Protein AF-A0A972G7H8-F1 (afdb_monomer)

Radius of gyration: 13.7 Å; Cα contacts (8 Å, |Δi|>4): 96; chains: 1; bounding box: 33×41×27 Å

Mean predicted aligned error: 5.96 Å

pLDDT: mean 87.07, std 16.64, range [34.91, 98.06]

Secondary structure (DSSP, 8-state):
-----PPP-HHHHHHHHHHHHHHHTTTS-TTT--HHHHHHHHHHHH-TT--HHHHHT--HHHHHHHHHHHHHHTT-TT--HHHHHHHHHHHHHHHS-----

Solvent-accessible surface area (backbone atoms only — not comparable to full-atom values): 5901 Å² total; per-residue (Å²): 132,88,83,69,79,73,76,77,56,63,69,56,53,53,42,40,13,48,32,32,39,61,44,38,51,91,81,44,61,68,90,70,57,42,52,64,65,46,37,54,38,50,36,74,72,66,38,88,83,66,45,72,64,57,64,73,68,58,47,74,66,57,47,47,52,40,26,52,38,45,17,61,73,68,74,32,85,81,59,43,59,65,38,51,50,45,12,51,49,50,27,47,60,74,67,44,75,75,78,78,125

Structure (mmCIF, N/CA/C/O backbone):
data_AF-A0A972G7H8-F1
#
_entry.id   AF-A0A972G7H8-F1
#
loop_
_atom_site.group_PDB
_atom_site.id
_atom_site.type_symbol
_atom_site.label_atom_id
_atom_site.label_alt_id
_atom_site.label_comp_id
_atom_site.label_asym_id
_atom_site.label_entity_id
_atom_site.label_seq_id
_atom_site.pdbx_PDB_ins_code
_atom_site.Cartn_x
_atom_site.Cartn_y
_atom_site.Cartn_z
_atom_site.occupancy
_atom_site.B_iso_or_equiv
_atom_site.auth_seq_id
_atom_site.auth_comp_id
_atom_site.auth_asym_id
_atom_site.auth_atom_id
_atom_site.pdbx_PDB_model_num
ATOM 1 N N . MET A 1 1 ? 22.395 -17.901 14.794 1.00 39.12 1 ME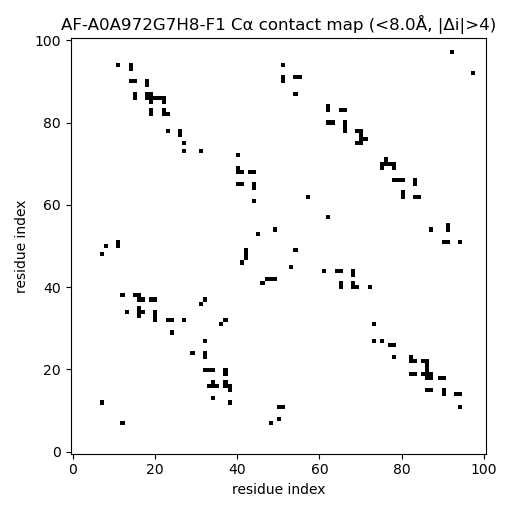T A N 1
ATOM 2 C CA . MET A 1 1 ? 21.728 -17.975 13.480 1.00 39.12 1 MET A CA 1
ATOM 3 C C . MET A 1 1 ? 21.940 -16.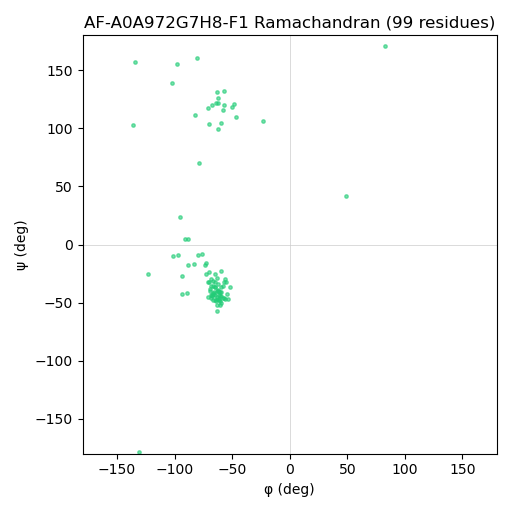628 12.829 1.00 39.12 1 MET A C 1
ATOM 5 O O . MET A 1 1 ? 21.380 -15.652 13.305 1.00 39.12 1 MET A O 1
ATOM 9 N N . ASP A 1 2 ? 22.855 -16.569 11.864 1.00 40.72 2 ASP A N 1
ATOM 10 C CA . ASP A 1 2 ? 23.145 -15.373 11.075 1.00 40.72 2 ASP A CA 1
ATOM 11 C C . ASP A 1 2 ? 21.880 -14.935 10.331 1.00 40.72 2 ASP A C 1
ATOM 13 O O . ASP A 1 2 ? 21.481 -15.566 9.351 1.00 40.72 2 ASP A O 1
ATOM 17 N N . ASN A 1 3 ? 21.237 -13.873 10.813 1.00 45.38 3 ASN A N 1
ATOM 18 C CA . ASN A 1 3 ? 20.152 -13.201 10.112 1.00 45.38 3 ASN A CA 1
ATOM 19 C C . ASN A 1 3 ? 20.797 -12.310 9.038 1.00 45.38 3 ASN A C 1
ATOM 21 O O . ASN A 1 3 ? 20.919 -11.102 9.201 1.00 45.38 3 ASN A O 1
ATOM 25 N N . LYS A 1 4 ? 21.359 -12.946 8.003 1.00 42.72 4 LYS A N 1
ATOM 26 C CA . LYS A 1 4 ? 21.914 -12.250 6.840 1.00 42.72 4 LYS A CA 1
ATOM 27 C C . LYS A 1 4 ? 20.753 -11.681 6.046 1.00 42.72 4 LYS A C 1
ATOM 29 O O . LYS A 1 4 ? 19.924 -12.456 5.570 1.00 42.72 4 LYS A O 1
ATOM 34 N N . ASP A 1 5 ? 20.738 -10.356 5.948 1.00 46.31 5 ASP A N 1
ATOM 35 C CA . ASP A 1 5 ? 19.911 -9.532 5.072 1.00 46.31 5 ASP A CA 1
ATOM 36 C C . ASP A 1 5 ? 19.443 -10.328 3.850 1.00 46.31 5 ASP A C 1
ATOM 38 O O . ASP A 1 5 ? 20.234 -10.640 2.951 1.00 46.31 5 ASP A O 1
ATOM 42 N N . ARG A 1 6 ? 18.159 -10.713 3.820 1.00 50.22 6 ARG A N 1
ATOM 43 C CA . ARG A 1 6 ? 17.584 -11.203 2.568 1.00 50.22 6 ARG A CA 1
ATOM 44 C C . ARG A 1 6 ? 17.672 -10.029 1.600 1.00 50.22 6 ARG A C 1
ATOM 46 O O . ARG A 1 6 ? 17.125 -8.976 1.919 1.00 50.22 6 ARG A O 1
ATOM 53 N N . PRO A 1 7 ? 18.348 -10.166 0.447 1.00 56.16 7 PRO A N 1
ATOM 54 C CA . PRO A 1 7 ? 18.354 -9.098 -0.531 1.00 56.16 7 PRO A CA 1
ATOM 55 C C . PRO A 1 7 ? 16.901 -8.803 -0.891 1.00 56.16 7 PRO A C 1
ATOM 57 O O . PRO A 1 7 ? 16.167 -9.695 -1.326 1.00 56.16 7 PRO A O 1
ATOM 60 N N . MET A 1 8 ? 16.494 -7.561 -0.635 1.00 64.81 8 MET A N 1
ATOM 61 C CA . MET A 1 8 ? 15.201 -7.032 -1.031 1.00 64.81 8 MET A CA 1
ATOM 62 C C . MET A 1 8 ? 14.991 -7.380 -2.503 1.00 64.81 8 MET A C 1
ATOM 64 O O . MET A 1 8 ? 15.833 -7.066 -3.349 1.00 64.81 8 MET A O 1
ATOM 68 N N . ASN A 1 9 ? 13.920 -8.111 -2.801 1.00 82.50 9 ASN A N 1
ATOM 69 C CA . ASN A 1 9 ? 13.683 -8.561 -4.160 1.00 82.50 9 ASN A CA 1
ATOM 70 C C . ASN A 1 9 ? 13.308 -7.338 -5.011 1.00 82.50 9 ASN A C 1
ATOM 72 O O . ASN A 1 9 ? 12.202 -6.819 -4.903 1.00 82.50 9 ASN A O 1
ATOM 76 N N . ILE A 1 10 ? 14.252 -6.858 -5.825 1.00 84.56 10 ILE A N 1
ATOM 77 C CA . ILE A 1 10 ? 14.104 -5.634 -6.627 1.00 84.56 10 ILE A CA 1
ATOM 78 C C . ILE A 1 10 ? 12.897 -5.726 -7.567 1.00 84.56 10 ILE A C 1
ATOM 80 O O . ILE A 1 10 ? 12.197 -4.732 -7.752 1.00 84.56 10 ILE A O 1
ATOM 84 N N . ASP A 1 11 ? 12.604 -6.911 -8.105 1.00 86.56 11 ASP A N 1
ATOM 85 C CA . ASP A 1 11 ? 11.437 -7.115 -8.964 1.00 86.56 11 ASP A CA 1
ATOM 86 C C . ASP A 1 11 ? 10.132 -6.980 -8.164 1.00 86.56 11 ASP A C 1
ATOM 88 O O . ASP A 1 11 ? 9.157 -6.424 -8.674 1.00 86.56 11 ASP A O 1
ATOM 92 N N . PHE A 1 12 ? 10.117 -7.423 -6.899 1.00 89.25 12 PHE A N 1
ATOM 93 C CA . PHE A 1 12 ? 8.969 -7.249 -6.002 1.00 89.25 12 PHE A CA 1
ATOM 94 C C . PHE A 1 12 ? 8.757 -5.776 -5.675 1.00 89.25 12 PHE A C 1
ATOM 96 O O . PHE A 1 12 ? 7.640 -5.285 -5.803 1.00 89.25 12 PHE A O 1
ATOM 103 N N . VAL A 1 13 ? 9.827 -5.062 -5.313 1.00 90.75 13 VAL A N 1
ATOM 104 C CA . VAL A 1 13 ? 9.774 -3.621 -5.024 1.00 90.75 13 VAL A CA 1
ATOM 105 C C . VAL A 1 13 ? 9.309 -2.844 -6.252 1.00 90.75 13 VAL A C 1
ATOM 107 O O . VAL A 1 13 ? 8.427 -1.997 -6.173 1.00 90.75 13 VAL A O 1
ATOM 110 N N . SER A 1 14 ? 9.837 -3.168 -7.430 1.00 90.38 14 SER A N 1
ATOM 111 C CA . SER A 1 14 ? 9.386 -2.544 -8.671 1.00 90.38 14 SER A CA 1
ATOM 112 C C . SER A 1 14 ? 7.904 -2.819 -8.941 1.00 90.38 14 SER A C 1
ATOM 114 O O . SER A 1 14 ? 7.175 -1.916 -9.358 1.00 90.38 14 SER A O 1
ATOM 116 N N . ALA A 1 15 ? 7.440 -4.048 -8.688 1.00 91.75 15 ALA A N 1
ATOM 117 C CA . ALA A 1 15 ? 6.041 -4.412 -8.842 1.00 91.75 15 ALA A CA 1
ATOM 118 C C . ALA A 1 15 ? 5.146 -3.628 -7.877 1.00 91.75 15 ALA A C 1
ATOM 120 O O . ALA A 1 15 ? 4.281 -2.896 -8.346 1.00 91.75 15 ALA A O 1
ATOM 121 N N . ILE A 1 16 ? 5.390 -3.716 -6.567 1.00 93.75 16 ILE A N 1
ATOM 122 C CA . ILE A 1 16 ? 4.562 -3.059 -5.548 1.00 93.75 16 ILE A CA 1
ATOM 123 C C . ILE A 1 16 ? 4.488 -1.547 -5.766 1.00 93.75 16 ILE A C 1
ATOM 125 O O . ILE A 1 16 ? 3.396 -0.988 -5.805 1.00 93.75 16 ILE A O 1
ATOM 129 N N . CYS A 1 17 ? 5.619 -0.889 -6.024 1.00 94.00 17 CYS A N 1
ATOM 130 C CA . CYS A 1 17 ? 5.650 0.544 -6.283 1.00 94.00 17 CYS A CA 1
ATOM 131 C C . CYS A 1 17 ? 4.805 0.924 -7.501 1.00 94.00 17 CYS A C 1
ATOM 133 O O . CYS A 1 17 ? 4.040 1.884 -7.446 1.00 94.00 17 CYS A O 1
ATOM 135 N N . LYS A 1 18 ? 4.906 0.157 -8.594 1.00 94.56 18 LYS A N 1
ATOM 136 C CA . LYS A 1 18 ? 4.116 0.410 -9.801 1.00 94.56 18 LYS A CA 1
ATOM 137 C C . LYS A 1 18 ? 2.618 0.242 -9.538 1.00 94.56 18 LYS A C 1
ATOM 139 O O . LYS A 1 18 ? 1.849 1.129 -9.893 1.00 94.56 18 LYS A O 1
ATOM 144 N N . GLU A 1 19 ? 2.211 -0.858 -8.909 1.00 96.25 19 GLU A N 1
ATOM 145 C CA . GLU A 1 19 ? 0.790 -1.133 -8.672 1.00 96.25 19 GLU A CA 1
ATOM 146 C C . GLU A 1 19 ? 0.152 -0.107 -7.722 1.00 96.25 19 GLU A C 1
ATOM 148 O O . GLU A 1 19 ? -0.995 0.290 -7.925 1.00 96.25 19 GLU A O 1
ATOM 153 N N . PHE A 1 20 ? 0.891 0.367 -6.714 1.00 96.12 20 PHE A N 1
ATOM 154 C CA . PHE A 1 20 ? 0.425 1.438 -5.831 1.00 96.12 20 PHE A CA 1
ATOM 155 C C . PHE A 1 20 ? 0.319 2.780 -6.552 1.00 96.12 20 PHE A C 1
ATOM 157 O O . PHE A 1 20 ? -0.689 3.467 -6.400 1.00 96.12 20 PHE A O 1
ATOM 164 N N . CYS A 1 21 ? 1.305 3.143 -7.373 1.00 95.44 21 CYS A N 1
ATOM 165 C CA . CYS A 1 21 ? 1.220 4.380 -8.14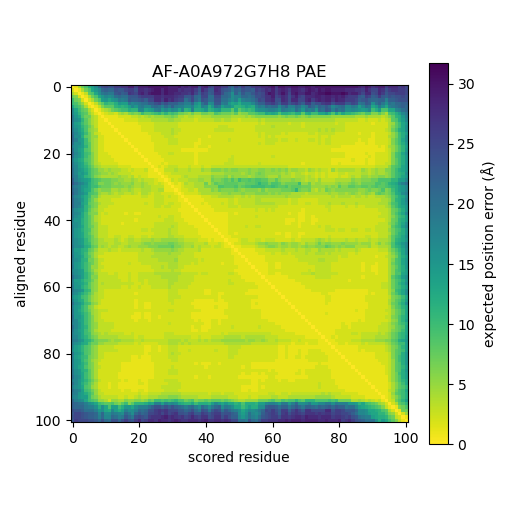2 1.00 95.44 21 CYS A CA 1
ATOM 166 C C . CYS A 1 21 ? 0.035 4.357 -9.123 1.00 95.44 21 CYS A C 1
ATOM 168 O O . CYS A 1 21 ? -0.676 5.351 -9.248 1.00 95.44 21 CYS A O 1
ATOM 170 N N . GLU A 1 22 ? -0.248 3.220 -9.766 1.00 95.62 22 GLU A N 1
ATOM 171 C CA . GLU A 1 22 ? -1.447 3.073 -10.598 1.00 95.62 22 GLU A CA 1
ATOM 172 C C . GLU A 1 22 ? -2.739 3.175 -9.774 1.00 95.62 22 GLU A C 1
ATOM 174 O O . GLU A 1 22 ? -3.668 3.871 -10.181 1.00 95.62 22 GLU A O 1
ATOM 179 N N . ALA A 1 23 ? -2.804 2.531 -8.605 1.00 96.62 23 ALA A N 1
ATOM 180 C CA . ALA A 1 23 ? -3.984 2.565 -7.738 1.00 96.62 23 ALA A CA 1
ATOM 181 C C . ALA A 1 23 ? -4.291 3.963 -7.165 1.00 96.62 23 ALA A C 1
ATOM 183 O O . ALA A 1 23 ? -5.442 4.249 -6.837 1.00 96.62 23 ALA A O 1
ATOM 184 N N . LEU A 1 24 ? -3.278 4.825 -7.045 1.00 95.81 24 LEU A N 1
ATOM 185 C CA . LEU A 1 24 ? -3.400 6.186 -6.514 1.00 95.81 24 LEU A CA 1
ATOM 186 C C . LEU A 1 24 ? -3.531 7.263 -7.600 1.00 95.81 24 LEU A C 1
ATOM 188 O O . LEU A 1 24 ? -3.827 8.411 -7.272 1.00 95.81 24 LEU A O 1
ATOM 192 N N . SER A 1 25 ? -3.342 6.910 -8.874 1.00 94.12 25 SER A N 1
ATOM 193 C CA . SER A 1 25 ? -3.290 7.860 -9.999 1.00 94.12 25 SER A CA 1
ATOM 194 C C . SER A 1 25 ? -4.546 8.710 -10.205 1.00 94.12 25 SER A C 1
ATOM 196 O O . SER A 1 25 ? -4.450 9.804 -10.755 1.00 94.12 25 SER A O 1
ATOM 198 N N . ASP A 1 26 ? -5.698 8.252 -9.713 1.00 91.38 26 ASP A N 1
ATOM 199 C CA . ASP A 1 26 ? -6.961 8.991 -9.807 1.00 91.38 26 ASP A CA 1
ATOM 200 C C . ASP A 1 26 ? -7.138 10.047 -8.702 1.00 91.38 26 ASP A C 1
ATOM 202 O O . ASP A 1 26 ? -8.002 10.916 -8.819 1.00 91.38 26 ASP A O 1
ATOM 206 N N . VAL A 1 27 ? -6.359 9.975 -7.615 1.00 91.69 27 VAL A N 1
ATOM 207 C CA . VAL A 1 27 ? -6.513 10.864 -6.445 1.00 91.69 27 VAL A CA 1
ATOM 208 C C . VAL A 1 27 ? -5.261 11.651 -6.096 1.00 91.69 27 VAL A C 1
ATOM 210 O O . VAL A 1 27 ? -5.377 12.722 -5.510 1.00 91.69 27 VAL A O 1
ATOM 213 N N . VAL A 1 28 ? -4.074 11.169 -6.459 1.00 91.38 28 VAL A N 1
ATOM 214 C CA . VAL A 1 28 ? -2.806 11.880 -6.273 1.00 91.38 28 VAL A CA 1
ATOM 215 C C . VAL A 1 28 ? -2.370 12.484 -7.605 1.00 91.38 28 VAL A C 1
ATOM 217 O O . VAL A 1 28 ? -2.475 11.849 -8.653 1.00 91.38 28 VAL A O 1
ATOM 220 N N . LEU A 1 29 ? -1.854 13.715 -7.569 1.00 86.62 29 LEU A N 1
ATOM 221 C CA . LEU A 1 29 ? -1.298 14.367 -8.753 1.00 86.62 29 LEU A CA 1
ATOM 222 C C . LEU A 1 29 ? -0.173 13.510 -9.350 1.00 86.62 29 LEU A C 1
ATOM 224 O O . LEU A 1 29 ? 0.743 13.094 -8.642 1.00 86.62 29 LEU A O 1
ATOM 228 N N . LEU A 1 30 ? -0.211 13.290 -10.666 1.00 81.50 30 LEU A N 1
ATOM 229 C CA . LEU A 1 30 ? 0.756 12.432 -11.365 1.00 81.50 30 LEU A CA 1
ATOM 230 C C . LEU A 1 30 ? 2.216 12.865 -11.155 1.00 81.50 30 LEU A C 1
ATOM 232 O O . LEU A 1 30 ? 3.105 12.025 -11.158 1.00 81.50 30 LEU A O 1
ATOM 236 N N . GLU A 1 31 ? 2.462 14.159 -10.952 1.00 85.25 31 GLU A N 1
ATOM 237 C CA . GLU A 1 31 ? 3.792 14.719 -10.673 1.00 85.25 31 GLU A CA 1
ATOM 238 C C . GLU A 1 31 ? 4.344 14.360 -9.286 1.00 85.25 31 GLU A C 1
ATOM 240 O O . GLU A 1 31 ? 5.559 14.346 -9.104 1.00 85.25 31 GLU A O 1
ATOM 245 N N . ALA A 1 32 ? 3.468 14.035 -8.332 1.00 82.88 32 ALA A N 1
ATOM 246 C CA . ALA A 1 32 ? 3.843 13.544 -7.009 1.00 82.88 32 ALA A CA 1
ATOM 247 C C . ALA A 1 32 ? 3.993 12.012 -6.979 1.00 82.88 32 ALA A C 1
ATOM 249 O O . ALA A 1 32 ? 4.615 11.468 -6.071 1.00 82.88 32 ALA A O 1
ATOM 250 N N . LEU A 1 33 ? 3.449 11.294 -7.966 1.00 90.12 33 LEU A N 1
ATOM 251 C CA . LEU A 1 33 ? 3.549 9.840 -8.034 1.00 90.12 33 LEU A CA 1
ATOM 252 C C . LEU A 1 33 ? 4.879 9.411 -8.650 1.00 90.12 33 LEU A C 1
ATOM 254 O O . LEU A 1 33 ? 5.115 9.533 -9.851 1.00 90.12 33 LEU A O 1
ATOM 258 N N . SER A 1 34 ? 5.734 8.817 -7.825 1.00 92.81 34 SER A N 1
ATOM 259 C CA . SER A 1 34 ? 6.906 8.083 -8.288 1.00 92.81 34 SER A CA 1
ATOM 260 C C . SER A 1 34 ? 7.018 6.752 -7.551 1.00 92.81 34 SER A C 1
ATOM 262 O O . SER A 1 34 ? 6.508 6.632 -6.436 1.00 92.81 34 SER A O 1
ATOM 264 N N . PRO A 1 35 ? 7.714 5.749 -8.116 1.00 90.62 35 PRO A N 1
ATOM 265 C CA . PRO A 1 35 ? 7.936 4.488 -7.422 1.00 90.62 35 PRO A CA 1
ATOM 266 C C . PRO A 1 35 ? 8.517 4.660 -6.012 1.00 90.62 35 PRO A C 1
ATOM 268 O O . PRO A 1 35 ? 8.116 3.934 -5.108 1.00 90.62 35 PRO A O 1
ATOM 271 N N . GLN A 1 36 ? 9.406 5.641 -5.817 1.00 90.50 36 GLN A N 1
ATOM 272 C CA . GLN A 1 36 ? 9.980 5.954 -4.507 1.00 90.50 36 GLN A CA 1
ATOM 273 C C . GLN A 1 36 ? 8.930 6.537 -3.555 1.00 90.50 36 GLN A C 1
ATOM 275 O O . GLN A 1 36 ? 8.807 6.073 -2.427 1.00 90.50 36 GLN A O 1
ATOM 280 N N . GLU A 1 37 ? 8.127 7.497 -4.015 1.00 93.25 37 GLU A N 1
ATOM 281 C CA . GLU A 1 37 ? 7.067 8.103 -3.195 1.00 93.25 37 GLU A CA 1
ATOM 282 C C . GLU A 1 37 ? 5.977 7.082 -2.837 1.00 93.25 37 GLU A C 1
ATOM 284 O O . GLU A 1 37 ? 5.408 7.109 -1.752 1.00 93.25 37 GLU A O 1
ATOM 289 N N . CYS A 1 38 ? 5.722 6.119 -3.725 1.00 94.25 38 CYS A N 1
ATOM 290 C CA . CYS A 1 38 ? 4.839 4.992 -3.453 1.00 94.25 38 CYS A CA 1
ATOM 291 C C . CYS A 1 38 ? 5.478 3.967 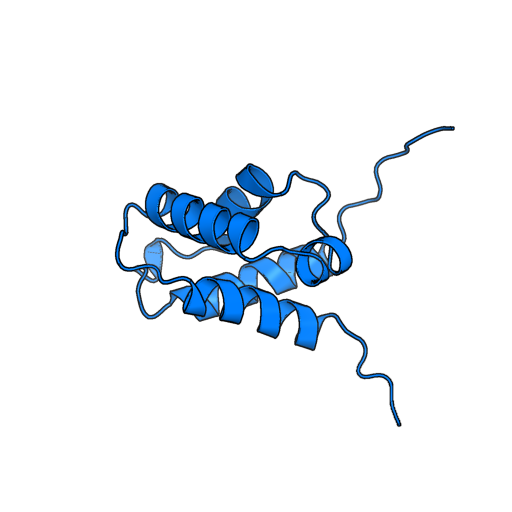-2.494 1.00 94.25 38 CYS A C 1
ATOM 293 O O . CYS A 1 38 ? 4.745 3.160 -1.937 1.00 94.25 38 CYS A O 1
ATOM 295 N N . TRP A 1 39 ? 6.799 3.971 -2.282 1.00 94.44 39 TRP A N 1
ATOM 296 C CA . TRP A 1 39 ? 7.516 3.022 -1.418 1.00 94.44 39 TRP A CA 1
ATOM 297 C C . TRP A 1 39 ? 7.630 3.482 0.037 1.00 94.44 39 TRP A C 1
ATOM 299 O O . TRP A 1 39 ? 7.460 2.676 0.951 1.00 94.44 39 TRP A O 1
ATOM 309 N N . GLU A 1 40 ? 7.908 4.766 0.263 1.00 94.56 40 GLU A N 1
ATOM 310 C CA . GLU A 1 40 ? 8.188 5.305 1.601 1.00 94.56 40 GLU A CA 1
ATOM 311 C C . GLU A 1 40 ? 7.058 5.039 2.617 1.00 94.56 40 GLU A C 1
ATOM 313 O O . GLU A 1 40 ? 7.341 4.511 3.699 1.00 94.56 40 GLU A O 1
ATOM 318 N N . PRO A 1 41 ? 5.766 5.277 2.304 1.00 95.38 41 PRO A N 1
ATOM 319 C CA . PRO A 1 41 ? 4.687 4.984 3.247 1.00 95.38 41 PRO A CA 1
ATOM 320 C C . PRO A 1 41 ? 4.582 3.494 3.596 1.00 95.38 41 PRO A C 1
ATOM 322 O O . PRO A 1 41 ? 4.277 3.154 4.739 1.00 95.38 41 PRO A O 1
ATOM 325 N N . LEU A 1 42 ? 4.872 2.597 2.645 1.00 94.44 42 LEU A N 1
ATOM 326 C CA . LEU A 1 42 ? 4.842 1.148 2.868 1.00 94.44 42 LEU A CA 1
ATOM 327 C C . LEU A 1 42 ? 5.880 0.722 3.898 1.00 94.44 42 LEU A C 1
ATOM 329 O O . LEU A 1 42 ? 5.533 0.048 4.866 1.00 94.44 42 LEU A O 1
ATOM 333 N N . ILE A 1 43 ? 7.140 1.120 3.718 1.00 94.31 43 ILE A N 1
ATOM 334 C CA . ILE A 1 43 ? 8.211 0.715 4.638 1.00 94.31 43 ILE A CA 1
ATOM 335 C C . ILE A 1 43 ? 8.127 1.413 5.991 1.00 94.31 43 ILE A C 1
ATOM 337 O O . ILE A 1 43 ? 8.583 0.848 6.985 1.00 94.31 43 ILE A O 1
ATOM 341 N N . ASN A 1 44 ? 7.514 2.597 6.055 1.00 93.69 44 ASN A N 1
ATOM 342 C CA . ASN A 1 44 ? 7.257 3.284 7.318 1.00 93.69 44 ASN A CA 1
ATOM 343 C C . ASN A 1 44 ? 6.243 2.532 8.192 1.00 93.69 44 ASN A C 1
ATOM 345 O O . ASN A 1 44 ? 6.358 2.566 9.415 1.00 93.69 44 ASN A O 1
ATOM 349 N N . VAL A 1 45 ? 5.281 1.828 7.585 1.00 95.31 45 VAL A N 1
ATOM 350 C CA . VAL A 1 45 ? 4.266 1.049 8.316 1.00 95.31 45 VAL A CA 1
ATOM 351 C C . VAL A 1 45 ? 4.674 -0.415 8.496 1.00 95.31 45 VAL A C 1
ATOM 353 O O . VAL A 1 45 ? 4.496 -0.976 9.574 1.00 95.31 45 VAL A O 1
ATOM 356 N N . LEU A 1 46 ? 5.220 -1.050 7.457 1.00 93.31 46 LEU A N 1
ATOM 357 C CA . LEU A 1 46 ? 5.473 -2.497 7.421 1.00 93.31 46 LEU A CA 1
ATOM 358 C C . LEU A 1 46 ? 6.933 -2.879 7.689 1.00 93.31 46 LEU A C 1
ATOM 360 O O . LEU A 1 46 ? 7.236 -4.057 7.874 1.00 93.31 46 LEU A O 1
ATOM 364 N N . GLY A 1 47 ? 7.835 -1.900 7.724 1.00 91.94 47 GLY A N 1
ATOM 365 C CA . GLY A 1 47 ? 9.272 -2.125 7.811 1.00 91.94 47 GLY A CA 1
ATOM 366 C C . GLY A 1 47 ? 9.924 -2.418 6.456 1.00 91.94 47 GLY A C 1
ATOM 367 O O . GLY A 1 47 ? 9.269 -2.615 5.433 1.00 91.94 47 GLY A O 1
ATOM 368 N N . LYS A 1 48 ? 11.262 -2.446 6.454 1.00 86.94 48 LYS A N 1
ATOM 369 C CA . LYS A 1 48 ? 12.077 -2.594 5.234 1.00 86.94 48 LYS A CA 1
ATOM 370 C C . LYS A 1 48 ? 12.050 -4.002 4.633 1.00 86.94 48 LYS A C 1
ATOM 372 O O . LYS A 1 48 ? 12.403 -4.153 3.473 1.00 86.94 48 LYS A O 1
ATOM 377 N N . ASP A 1 49 ? 11.610 -5.005 5.385 1.00 86.25 49 ASP A N 1
ATOM 378 C CA . ASP A 1 49 ? 11.581 -6.408 4.950 1.00 86.25 49 ASP A CA 1
ATOM 379 C C . ASP A 1 49 ? 10.213 -6.823 4.377 1.00 86.25 49 ASP A C 1
ATOM 381 O O . ASP A 1 49 ? 9.849 -8.000 4.407 1.00 86.25 49 ASP A O 1
ATOM 385 N N . VAL A 1 50 ? 9.416 -5.866 3.883 1.00 90.12 50 VAL A N 1
ATOM 386 C CA . VAL A 1 50 ? 8.118 -6.170 3.271 1.00 90.12 50 VAL A CA 1
ATOM 387 C C . VAL A 1 50 ? 8.303 -7.044 2.025 1.00 90.12 50 VAL A C 1
ATOM 389 O O . VAL A 1 50 ? 9.044 -6.713 1.099 1.00 90.12 50 VAL A O 1
ATOM 392 N N . ASP A 1 51 ? 7.605 -8.178 2.009 1.00 89.81 51 ASP A N 1
ATOM 393 C CA . ASP A 1 51 ? 7.545 -9.113 0.893 1.00 89.81 51 ASP A CA 1
ATOM 394 C C . ASP A 1 51 ? 6.084 -9.487 0.578 1.00 89.81 51 ASP A C 1
ATOM 396 O O . ASP A 1 51 ? 5.134 -8.993 1.195 1.00 89.81 51 ASP A O 1
ATOM 400 N N . ALA A 1 52 ? 5.878 -10.359 -0.410 1.00 90.50 52 ALA A N 1
ATOM 401 C CA . ALA A 1 52 ? 4.536 -10.780 -0.803 1.00 90.50 52 ALA A CA 1
ATOM 402 C C . ALA A 1 52 ? 3.781 -11.522 0.308 1.00 90.50 52 ALA A C 1
ATOM 404 O O . ALA A 1 52 ? 2.556 -11.445 0.360 1.00 90.50 52 ALA A O 1
ATOM 405 N N . LYS A 1 53 ? 4.484 -12.221 1.207 1.00 90.44 53 LYS A N 1
ATOM 406 C CA . LYS A 1 53 ? 3.843 -12.866 2.351 1.00 90.44 53 LYS A CA 1
ATOM 407 C C . LYS A 1 53 ? 3.377 -11.809 3.348 1.00 90.44 53 LYS A C 1
ATOM 409 O O . LYS A 1 53 ? 2.228 -11.862 3.772 1.00 90.44 53 LYS A O 1
ATOM 414 N N . THR A 1 54 ? 4.217 -10.818 3.647 1.00 92.38 54 THR A N 1
ATOM 415 C CA . THR A 1 54 ? 3.844 -9.678 4.495 1.00 92.38 54 THR A CA 1
ATOM 416 C C . THR A 1 54 ? 2.589 -8.984 3.970 1.00 92.38 54 THR A C 1
ATOM 418 O O . THR A 1 54 ? 1.699 -8.686 4.757 1.00 92.38 54 THR A O 1
ATOM 421 N N . LEU A 1 55 ? 2.475 -8.780 2.650 1.00 93.50 55 LEU A N 1
ATOM 422 C CA . LEU A 1 55 ? 1.271 -8.209 2.034 1.00 93.50 55 LEU A CA 1
ATOM 423 C C . LEU A 1 55 ? 0.030 -9.104 2.148 1.00 93.50 55 LEU A C 1
ATOM 425 O O . LEU A 1 55 ? -1.069 -8.595 2.363 1.00 93.50 55 LEU A O 1
ATOM 429 N N . ALA A 1 56 ? 0.189 -10.416 1.971 1.00 93.62 56 ALA 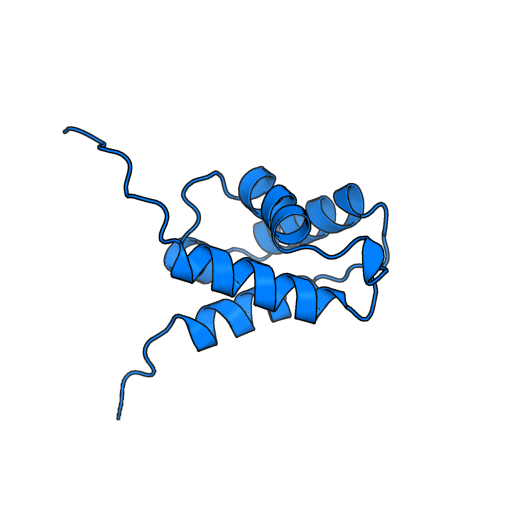A N 1
ATOM 430 C CA . ALA A 1 56 ? -0.916 -11.370 2.047 1.00 93.62 56 ALA A CA 1
ATOM 431 C C . ALA A 1 56 ? -1.471 -11.518 3.474 1.00 93.62 56 ALA A C 1
ATOM 433 O O . ALA A 1 56 ? -2.662 -11.773 3.640 1.00 93.62 56 ALA A O 1
ATOM 434 N N . ASP A 1 57 ? -0.620 -11.321 4.482 1.00 95.31 57 ASP A N 1
ATOM 435 C CA . ASP A 1 57 ? -0.955 -11.477 5.900 1.00 95.31 57 ASP A CA 1
ATOM 436 C C . ASP A 1 57 ? -1.450 -10.163 6.556 1.00 95.31 57 ASP A C 1
ATOM 438 O O . ASP A 1 57 ? -1.682 -10.130 7.768 1.00 95.31 57 ASP A O 1
ATOM 442 N N . LEU A 1 58 ? -1.628 -9.072 5.791 1.00 96.19 58 LEU A N 1
ATOM 443 C CA . LEU A 1 58 ? -2.073 -7.782 6.334 1.00 96.19 58 LEU A CA 1
ATOM 444 C C . LEU A 1 58 ? -3.477 -7.854 6.941 1.00 96.19 58 LEU A C 1
ATOM 446 O O . LEU A 1 58 ? -4.449 -8.273 6.310 1.00 96.19 58 LEU A O 1
ATOM 450 N N . THR A 1 59 ? -3.605 -7.334 8.158 1.00 96.50 59 THR A N 1
ATOM 451 C CA . THR A 1 59 ? -4.904 -7.134 8.807 1.00 96.50 59 THR A CA 1
ATOM 452 C C . THR A 1 59 ? -5.592 -5.860 8.309 1.00 96.50 59 THR A C 1
ATOM 454 O O . THR A 1 59 ? -4.946 -4.931 7.826 1.00 96.50 59 THR A O 1
ATOM 457 N N . ASN A 1 60 ? -6.914 -5.758 8.496 1.00 96.06 60 ASN A N 1
ATOM 458 C CA . ASN A 1 60 ? -7.654 -4.526 8.180 1.00 96.06 60 ASN A CA 1
ATOM 459 C C . ASN A 1 60 ? -7.116 -3.299 8.937 1.00 96.06 60 ASN A C 1
ATOM 461 O O . ASN A 1 60 ? -7.156 -2.196 8.401 1.00 96.06 60 ASN A O 1
ATOM 465 N N . GLU A 1 61 ? -6.602 -3.485 10.155 1.00 96.75 61 GLU A N 1
ATOM 466 C CA . GLU A 1 61 ? -5.992 -2.408 10.937 1.00 96.75 61 GLU A CA 1
ATOM 467 C C . GLU A 1 61 ? -4.688 -1.918 10.294 1.00 96.75 61 GLU A C 1
ATOM 469 O O . GLU A 1 61 ? -4.497 -0.717 10.137 1.00 96.75 61 GLU A O 1
ATOM 474 N N . GLN A 1 62 ? -3.828 -2.830 9.833 1.00 97.06 62 GLN A N 1
ATOM 475 C CA . GLN A 1 62 ? -2.600 -2.463 9.117 1.00 97.06 62 GLN A CA 1
ATOM 476 C C . GLN A 1 62 ? -2.893 -1.821 7.756 1.00 97.06 62 GLN A C 1
ATOM 478 O O . GLN A 1 62 ? -2.201 -0.890 7.353 1.00 97.06 62 GLN A O 1
ATOM 483 N N . ILE A 1 63 ? -3.939 -2.270 7.055 1.00 98.00 63 ILE A N 1
ATOM 484 C CA . ILE A 1 63 ? -4.397 -1.629 5.812 1.00 98.00 63 ILE A CA 1
ATOM 485 C C . ILE A 1 63 ? -4.863 -0.193 6.091 1.00 98.00 63 ILE A C 1
ATOM 487 O O . ILE A 1 63 ? -4.573 0.712 5.309 1.00 98.00 63 ILE A O 1
ATOM 491 N N . GLU A 1 64 ? -5.550 0.043 7.208 1.00 97.75 64 GLU A N 1
ATOM 492 C CA . GLU A 1 64 ? -5.959 1.392 7.600 1.00 97.75 64 GLU A CA 1
ATOM 493 C C . GLU A 1 64 ? -4.764 2.262 8.019 1.00 97.75 64 GLU A C 1
ATOM 495 O O . GLU A 1 64 ? -4.693 3.428 7.638 1.00 97.75 64 GLU A O 1
ATOM 500 N N . GLN A 1 65 ? -3.772 1.699 8.715 1.00 97.88 65 GLN A N 1
ATOM 501 C CA . GLN A 1 65 ? -2.514 2.395 9.015 1.00 97.88 65 GLN A CA 1
ATOM 502 C C . GLN A 1 65 ? -1.763 2.790 7.740 1.00 97.88 65 GLN A C 1
ATOM 504 O O . GLN A 1 65 ? -1.269 3.913 7.647 1.00 97.88 65 GLN A O 1
ATOM 509 N N . LEU A 1 66 ? -1.727 1.909 6.735 1.00 97.81 66 LEU A N 1
ATOM 510 C CA . LEU A 1 66 ? -1.194 2.237 5.414 1.00 97.81 66 LEU A CA 1
ATOM 511 C C . LEU A 1 66 ? -1.972 3.393 4.792 1.00 97.81 66 LEU A C 1
ATOM 513 O O . LEU A 1 66 ? -1.359 4.373 4.386 1.00 97.81 66 LEU A O 1
ATOM 517 N N . ARG A 1 67 ? -3.308 3.335 4.765 1.00 97.94 67 ARG A N 1
ATOM 518 C CA . ARG A 1 67 ? -4.131 4.430 4.230 1.00 97.94 67 ARG A CA 1
ATOM 519 C C . ARG A 1 67 ? -3.791 5.765 4.891 1.00 97.94 67 ARG A C 1
ATOM 521 O O . ARG A 1 67 ? -3.582 6.746 4.184 1.00 97.94 67 ARG A O 1
ATOM 528 N N . VAL A 1 68 ? -3.695 5.799 6.220 1.00 98.06 68 VAL A N 1
ATOM 529 C CA . VAL A 1 68 ? -3.311 7.003 6.973 1.00 98.06 68 VAL A CA 1
ATOM 530 C C . VAL A 1 68 ? -1.902 7.471 6.601 1.00 98.06 68 VAL A C 1
ATOM 532 O O . VAL A 1 68 ? -1.703 8.665 6.393 1.00 98.06 68 VAL A O 1
ATOM 535 N N . ALA A 1 69 ? -0.936 6.559 6.479 1.00 97.62 69 ALA A N 1
ATOM 536 C CA . ALA A 1 69 ? 0.432 6.900 6.097 1.00 97.62 69 ALA A CA 1
ATOM 537 C C . ALA A 1 69 ? 0.504 7.488 4.681 1.00 97.62 69 ALA A C 1
ATOM 539 O O . ALA A 1 69 ? 1.137 8.521 4.487 1.00 97.62 69 ALA A O 1
ATOM 540 N N . TYR A 1 70 ? -0.191 6.887 3.714 1.00 97.31 70 TYR A N 1
ATOM 541 C CA . TYR A 1 70 ? -0.296 7.406 2.349 1.00 97.31 70 TYR A CA 1
ATOM 542 C C . TYR A 1 70 ? -0.989 8.769 2.310 1.00 97.31 70 TYR A C 1
ATOM 544 O O . TYR A 1 70 ? -0.479 9.694 1.684 1.00 97.31 70 TYR A O 1
ATOM 552 N N . ALA A 1 71 ? -2.114 8.917 3.013 1.00 96.88 71 ALA A N 1
ATOM 553 C CA . ALA A 1 71 ? -2.829 10.185 3.103 1.00 96.88 71 ALA A CA 1
ATOM 554 C C . ALA A 1 71 ? -1.956 11.290 3.713 1.00 96.88 71 ALA A C 1
ATOM 556 O O . ALA A 1 71 ? -1.950 12.413 3.222 1.00 96.88 71 ALA A O 1
ATOM 557 N N . SER A 1 72 ? -1.179 10.971 4.751 1.00 96.69 72 SER A N 1
ATOM 558 C CA . SER A 1 72 ? -0.251 11.924 5.357 1.00 96.69 72 SER A CA 1
ATOM 559 C C . SER A 1 72 ? 0.929 12.253 4.445 1.00 96.69 72 SER A C 1
ATOM 561 O O . SER A 1 72 ? 1.353 13.402 4.421 1.00 96.69 72 SER A O 1
ATOM 563 N N . TRP A 1 73 ? 1.477 11.267 3.734 1.00 95.81 73 TRP A N 1
ATOM 564 C CA . TRP A 1 73 ? 2.648 11.443 2.871 1.00 95.81 73 TRP A CA 1
ATOM 565 C C . TRP A 1 73 ? 2.340 12.317 1.657 1.00 95.81 73 TRP A C 1
ATOM 567 O O . TRP A 1 73 ? 3.099 13.220 1.328 1.00 95.81 73 TRP A O 1
ATOM 577 N N . PHE A 1 74 ? 1.194 12.073 1.021 1.00 95.31 74 PHE A N 1
ATOM 578 C CA . PHE A 1 74 ? 0.734 12.832 -0.140 1.00 95.31 74 PHE A CA 1
ATOM 579 C 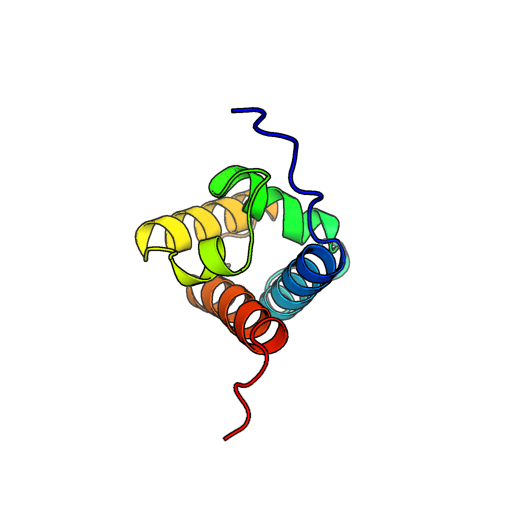C . PHE A 1 74 ? -0.088 14.073 0.227 1.00 95.31 74 PHE A C 1
ATOM 581 O O . PHE A 1 74 ? -0.639 14.708 -0.668 1.00 95.31 74 PHE A O 1
ATOM 588 N N . GLU A 1 75 ? -0.207 14.388 1.523 1.00 95.44 75 GLU A N 1
ATOM 589 C CA . GLU A 1 75 ? -1.049 15.473 2.045 1.00 95.44 75 GLU A CA 1
ATOM 590 C C . GLU A 1 75 ? -2.483 15.434 1.468 1.00 95.44 75 GLU A C 1
ATOM 592 O O . GLU A 1 75 ? -3.065 16.452 1.099 1.00 95.44 75 G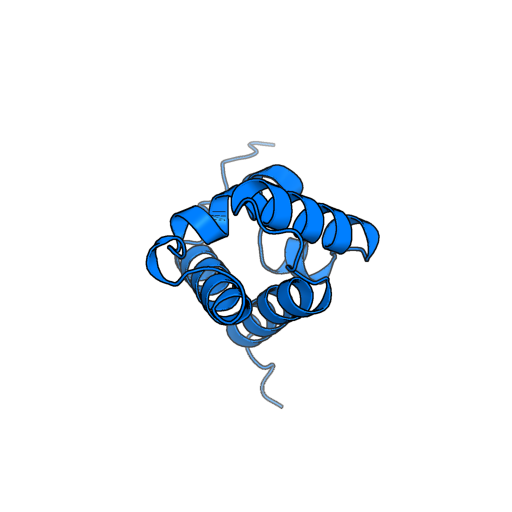LU A O 1
ATOM 597 N N . ASN A 1 76 ? -3.052 14.226 1.367 1.00 94.75 76 ASN A N 1
ATOM 598 C CA . ASN A 1 76 ? -4.305 13.951 0.673 1.00 94.75 76 ASN A CA 1
ATOM 599 C C . ASN A 1 76 ? -5.222 13.012 1.473 1.00 94.75 76 ASN A C 1
ATOM 601 O O . ASN A 1 76 ? -5.056 11.790 1.479 1.00 94.75 76 ASN A O 1
ATOM 605 N N . ASP A 1 77 ? -6.248 13.579 2.101 1.00 94.12 77 ASP A N 1
ATOM 606 C CA . ASP A 1 77 ? -7.230 12.856 2.913 1.00 94.12 77 ASP A CA 1
ATOM 607 C C . ASP A 1 77 ? -8.278 12.078 2.097 1.00 94.12 77 ASP A C 1
ATOM 609 O O . ASP A 1 77 ? -9.016 11.269 2.664 1.00 94.12 77 ASP A O 1
ATOM 613 N N . THR A 1 78 ? -8.310 12.253 0.771 1.00 95.75 78 THR A N 1
ATOM 614 C CA . THR A 1 78 ? -9.229 11.537 -0.128 1.00 95.75 78 THR A CA 1
ATOM 615 C C . THR A 1 78 ? -8.776 10.112 -0.452 1.00 95.75 78 THR A C 1
ATOM 617 O O . THR A 1 78 ? -9.553 9.342 -1.019 1.00 95.75 78 THR A O 1
ATOM 620 N N . ILE A 1 79 ? -7.549 9.729 -0.066 1.00 96.38 79 ILE A N 1
ATOM 621 C CA . ILE A 1 79 ? -7.048 8.362 -0.241 1.00 96.38 79 ILE A CA 1
ATOM 622 C C . ILE A 1 79 ? -7.884 7.391 0.601 1.00 96.38 79 ILE A C 1
ATOM 624 O O . ILE A 1 79 ? -7.966 7.478 1.832 1.00 96.38 79 ILE A O 1
ATOM 628 N N . THR A 1 80 ? -8.479 6.421 -0.084 1.00 97.19 80 THR A N 1
ATOM 629 C CA . THR A 1 80 ? -9.402 5.439 0.487 1.00 97.19 80 THR A CA 1
ATOM 630 C C . THR A 1 80 ? -8.715 4.114 0.800 1.00 97.19 80 THR A C 1
ATOM 632 O O . THR A 1 80 ? -7.733 3.717 0.169 1.00 97.19 80 THR A O 1
ATOM 635 N N . THR A 1 81 ? -9.285 3.364 1.745 1.00 97.06 81 THR A N 1
ATOM 636 C CA . THR A 1 81 ? -8.875 1.985 2.046 1.00 97.06 81 THR A CA 1
ATOM 637 C C . THR A 1 81 ? -8.923 1.088 0.800 1.00 97.06 81 THR A C 1
ATOM 639 O O . THR A 1 81 ? -8.096 0.188 0.658 1.00 97.06 81 THR A O 1
ATOM 642 N N . ASP A 1 82 ? -9.853 1.332 -0.127 1.00 97.38 82 ASP A N 1
ATOM 643 C CA . ASP A 1 82 ? -10.015 0.520 -1.338 1.00 97.38 82 ASP A CA 1
ATOM 644 C C . ASP A 1 82 ? -8.880 0.724 -2.348 1.00 97.38 82 ASP A C 1
ATOM 646 O O . ASP A 1 82 ? -8.466 -0.232 -3.007 1.00 97.38 82 ASP A O 1
ATOM 650 N N . GLN A 1 83 ? -8.302 1.924 -2.428 1.00 97.50 83 GLN A N 1
ATOM 651 C CA . GLN A 1 83 ? -7.110 2.172 -3.247 1.00 97.50 83 GLN A CA 1
ATOM 652 C C . GLN A 1 83 ? -5.894 1.423 -2.699 1.00 97.50 83 GLN A C 1
ATOM 654 O O . GLN A 1 83 ? -5.178 0.768 -3.457 1.00 97.50 83 GLN A O 1
ATOM 659 N N . ILE A 1 84 ? -5.718 1.417 -1.374 1.00 97.75 84 ILE A N 1
ATOM 660 C CA . ILE A 1 84 ? -4.659 0.638 -0.717 1.00 97.75 84 ILE A CA 1
ATOM 661 C C . ILE A 1 84 ? -4.850 -0.859 -0.980 1.00 97.75 84 ILE A C 1
ATOM 663 O O . ILE A 1 84 ? -3.923 -1.542 -1.417 1.00 97.75 84 ILE A O 1
ATOM 667 N N . LYS A 1 85 ? -6.071 -1.374 -0.798 1.00 97.56 85 LYS A N 1
ATOM 668 C CA . LYS A 1 85 ? -6.405 -2.771 -1.119 1.00 97.56 85 LYS A CA 1
ATOM 669 C C . LYS A 1 85 ? -6.169 -3.102 -2.590 1.00 97.56 85 LYS A C 1
ATOM 671 O O . LYS A 1 85 ? -5.724 -4.207 -2.892 1.00 97.56 85 LYS A O 1
ATOM 676 N N . THR A 1 86 ? -6.431 -2.162 -3.495 1.00 97.38 86 THR A N 1
ATOM 677 C CA . THR A 1 86 ? -6.185 -2.331 -4.932 1.00 97.38 86 THR A CA 1
ATOM 678 C C . THR A 1 86 ? -4.694 -2.482 -5.221 1.00 97.38 86 THR A C 1
ATOM 680 O O . THR A 1 86 ? -4.316 -3.439 -5.897 1.00 97.38 86 THR A O 1
ATOM 683 N N . GLY A 1 87 ? -3.842 -1.612 -4.665 1.00 96.19 87 GLY A N 1
ATOM 684 C CA . GLY A 1 87 ? -2.384 -1.718 -4.799 1.00 96.19 87 GLY A CA 1
ATOM 685 C C . GLY A 1 87 ? -1.846 -3.051 -4.267 1.00 96.19 87 GLY A C 1
ATOM 686 O O . GLY A 1 87 ? -1.101 -3.747 -4.961 1.00 96.19 87 GLY A O 1
ATOM 687 N N . ILE A 1 88 ? -2.305 -3.470 -3.081 1.00 95.69 88 ILE A N 1
ATOM 688 C CA . ILE A 1 88 ? -1.954 -4.768 -2.477 1.00 95.69 88 ILE A CA 1
ATOM 689 C C . ILE A 1 88 ? -2.393 -5.927 -3.380 1.00 95.69 88 ILE A C 1
ATOM 691 O O . ILE A 1 88 ? -1.585 -6.788 -3.725 1.00 95.69 88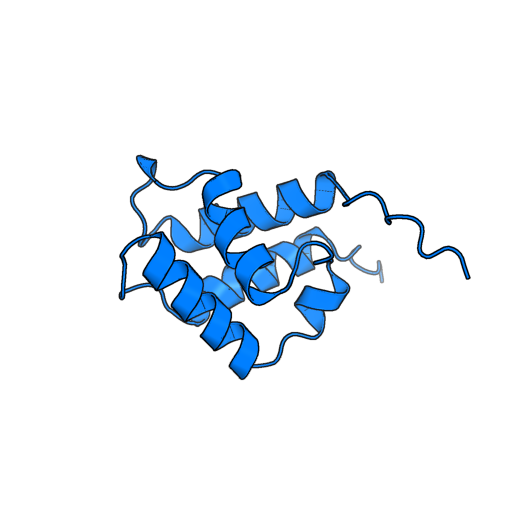 ILE A O 1
ATOM 695 N N . SER A 1 89 ? -3.663 -5.947 -3.790 1.00 95.56 89 SER A N 1
ATOM 696 C CA . SER A 1 89 ? -4.239 -7.034 -4.585 1.00 95.56 89 SER A CA 1
ATOM 697 C C . SER A 1 89 ? -3.541 -7.184 -5.934 1.00 95.56 89 SER A C 1
ATOM 699 O O . SER A 1 89 ? -3.141 -8.292 -6.288 1.00 95.56 89 SER A O 1
ATOM 701 N N . ARG A 1 90 ? -3.318 -6.082 -6.661 1.00 95.56 90 ARG A N 1
ATOM 702 C CA . ARG A 1 90 ? -2.599 -6.107 -7.943 1.00 95.56 90 ARG A CA 1
ATOM 703 C C . ARG A 1 90 ? -1.161 -6.592 -7.779 1.00 95.56 90 ARG A C 1
ATOM 705 O O . ARG A 1 90 ? -0.708 -7.417 -8.571 1.00 95.56 90 ARG A O 1
ATOM 712 N N . THR A 1 91 ? -0.480 -6.166 -6.712 1.00 94.62 91 THR A N 1
ATOM 713 C CA . THR A 1 91 ? 0.877 -6.638 -6.397 1.00 94.62 91 THR A CA 1
ATOM 714 C C . THR A 1 91 ? 0.887 -8.147 -6.171 1.00 94.62 91 THR A C 1
ATOM 716 O O . THR A 1 91 ? 1.686 -8.856 -6.776 1.00 94.62 91 THR A O 1
ATOM 719 N N . LEU A 1 92 ? -0.030 -8.660 -5.345 1.00 92.50 92 LEU A N 1
ATOM 720 C CA . LEU A 1 92 ? -0.136 -10.088 -5.043 1.00 92.50 92 LEU A CA 1
ATOM 721 C C . LEU A 1 92 ? -0.527 -10.926 -6.262 1.00 92.50 92 LEU A C 1
ATOM 723 O O . LEU A 1 92 ? -0.018 -12.034 -6.407 1.00 92.50 92 LEU A O 1
ATOM 727 N N . VAL A 1 93 ? -1.388 -10.414 -7.146 1.00 92.19 93 VAL A N 1
ATOM 728 C CA . VAL A 1 93 ? -1.746 -11.075 -8.413 1.00 92.19 93 VAL A CA 1
ATOM 729 C C . VAL A 1 93 ? -0.542 -11.153 -9.344 1.00 92.19 93 VAL A C 1
ATOM 731 O O . VAL A 1 93 ? -0.304 -12.190 -9.953 1.00 92.19 93 VAL A O 1
ATOM 734 N N . ARG A 1 94 ? 0.239 -10.074 -9.437 1.00 88.44 94 ARG A N 1
ATOM 735 C CA . ARG A 1 94 ? 1.448 -10.033 -10.262 1.00 88.44 94 ARG A CA 1
ATOM 736 C C . ARG A 1 94 ? 2.573 -10.905 -9.703 1.00 88.44 94 ARG A C 1
ATOM 738 O O . ARG A 1 94 ? 3.370 -11.428 -10.477 1.00 88.44 94 ARG A O 1
ATOM 745 N N . TRP A 1 95 ? 2.656 -11.028 -8.379 1.00 80.44 95 TRP A N 1
ATOM 746 C CA . TRP A 1 95 ? 3.741 -11.731 -7.696 1.00 80.44 95 TRP A CA 1
ATOM 747 C C . TRP A 1 95 ? 3.445 -13.197 -7.389 1.00 80.44 95 TRP A C 1
ATOM 749 O O . TRP A 1 95 ? 4.365 -14.009 -7.292 1.00 80.44 95 TRP A O 1
ATOM 759 N N . SER A 1 96 ? 2.173 -13.560 -7.235 1.00 69.69 96 SER A N 1
ATOM 760 C CA . SER A 1 96 ? 1.799 -14.963 -7.155 1.00 69.69 96 SER A CA 1
ATOM 761 C C . SER A 1 96 ? 2.063 -15.586 -8.521 1.00 69.69 96 SER A C 1
ATOM 763 O O . SER A 1 96 ? 1.447 -15.158 -9.500 1.00 69.69 96 SER A O 1
ATOM 765 N N . PRO A 1 97 ? 2.925 -16.615 -8.632 1.00 51.44 97 PRO 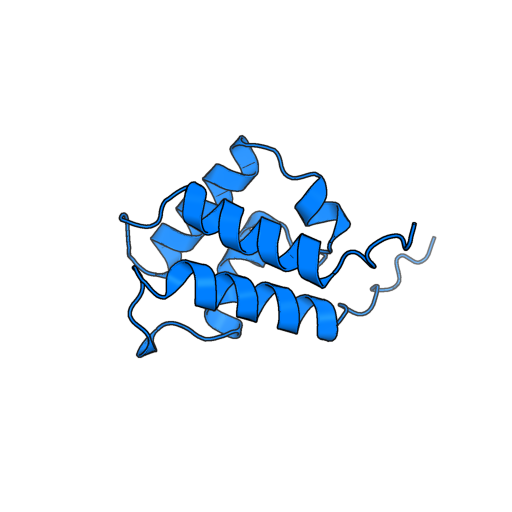A N 1
ATOM 766 C CA . PRO A 1 97 ? 2.824 -17.487 -9.780 1.00 51.44 97 PRO A CA 1
ATOM 767 C C . PRO A 1 97 ? 1.403 -18.029 -9.714 1.00 51.44 97 PRO A C 1
ATOM 769 O O . PRO A 1 97 ? 1.034 -18.680 -8.732 1.00 51.44 97 PRO A O 1
ATOM 772 N N . VAL A 1 98 ? 0.581 -17.695 -10.711 1.00 47.62 98 VAL A N 1
ATOM 773 C CA . VAL A 1 98 ? -0.672 -18.403 -10.945 1.00 47.62 98 VAL A CA 1
ATOM 774 C C . VAL A 1 98 ? -0.279 -19.868 -10.859 1.00 47.62 98 VAL A C 1
ATOM 776 O O . VAL A 1 98 ? 0.530 -20.336 -11.662 1.00 47.62 98 VAL A O 1
ATOM 779 N N . SER A 1 99 ? -0.713 -20.547 -9.798 1.00 42.97 99 SER A N 1
ATOM 780 C CA . SER A 1 99 ? -0.518 -21.980 -9.689 1.00 42.97 99 SER A CA 1
ATOM 781 C C . SER A 1 99 ? -1.307 -22.525 -10.862 1.00 42.97 99 SER A C 1
ATOM 783 O O . SER A 1 99 ? -2.537 -22.498 -10.841 1.00 42.97 99 SER A O 1
ATOM 785 N N . GLY A 1 100 ? -0.585 -22.841 -11.940 1.00 36.09 100 GLY A N 1
ATOM 786 C CA . GLY A 1 100 ? -1.140 -23.463 -13.124 1.00 36.09 100 GLY A CA 1
ATOM 787 C C . GLY A 1 100 ? -1.935 -24.663 -12.649 1.00 36.09 100 GLY A C 1
ATOM 788 O O . GLY A 1 100 ? -1.399 -25.531 -11.958 1.00 36.09 100 GLY A O 1
ATOM 789 N N . THR A 1 101 ? -3.229 -24.611 -12.928 1.00 34.91 101 THR A N 1
ATOM 790 C CA . THR A 1 101 ? -4.091 -25.787 -12.911 1.00 34.91 101 THR A CA 1
ATOM 791 C C . THR A 1 101 ? -3.675 -26.722 -14.035 1.00 34.91 101 THR A C 1
ATOM 793 O O . THR A 1 101 ? -3.150 -26.220 -15.058 1.00 34.91 101 THR A O 1
#

Sequence (101 aa):
MDNKDRPMNIDFVSAICKEFCEALSDVVLLEALSPQECWEPLINVLGKDVDAKTLADLTNEQIEQLRVAYASWFENDTITTDQIKTGISRTLVRWSPVSGT

Foldseek 3Di:
DPPPDPPDPVVLLVLLLVQLLVLCPVFFPNVCRDSVLSVVLVCVLQNPNDDLVSLVPDDLVSLVSSQVSNCVSRVHPPRDSVSSVRSSVSSNVVPDPPPDD